Protein AF-A0A642FPG3-F1 (afdb_monomer_lite)

Secondary structure (DSSP, 8-state):
--TT-HHHHHHTT-SS-HHHHHHHHHHHHHHHHHHHTSHHHHTT-SPPPPSHHHHHT---------SSHHHHHHHHHHHHTT-

pLDDT: mean 87.33, std 9.43, range [51.12, 98.06]

InterPro domains:
  IPR035286 Protein of unknown function DUF5361 [PF17318] (16-51)

Structure (mmCIF, N/CA/C/O backbone):
data_AF-A0A642FPG3-F1
#
_entry.id   AF-A0A642FPG3-F1
#
loop_
_atom_site.group_PDB
_atom_site.id
_atom_site.type_symbol
_atom_site.label_atom_id
_atom_site.label_alt_id
_atom_site.label_comp_id
_atom_site.label_asym_id
_atom_site.label_entity_id
_atom_site.label_seq_id
_atom_site.pdbx_PDB_ins_code
_atom_site.Cartn_x
_atom_site.Cartn_y
_atom_site.Cartn_z
_atom_site.occupancy
_atom_site.B_iso_or_equiv
_atom_site.auth_seq_id
_atom_site.auth_comp_id
_atom_site.auth_asym_id
_atom_site.auth_atom_id
_atom_site.pdbx_PDB_model_num
ATOM 1 N N . LEU A 1 1 ? 18.202 1.709 -28.463 1.00 67.56 1 LEU A N 1
ATOM 2 C CA . LEU A 1 1 ? 17.159 2.283 -27.573 1.00 67.56 1 LEU A CA 1
ATOM 3 C C . LEU A 1 1 ? 17.152 1.527 -26.245 1.00 67.56 1 LEU A C 1
ATOM 5 O O . LEU A 1 1 ? 17.139 0.297 -26.312 1.00 67.56 1 LEU A O 1
ATOM 9 N N . LYS A 1 2 ? 17.162 2.221 -25.093 1.00 81.75 2 LYS A N 1
ATOM 10 C CA . LYS A 1 2 ? 17.076 1.589 -23.757 1.00 81.75 2 LYS A CA 1
ATOM 11 C C . LYS A 1 2 ? 15.846 0.687 -23.646 1.00 81.75 2 LYS A C 1
ATOM 13 O O . LYS A 1 2 ? 14.856 0.917 -24.335 1.00 81.75 2 LYS A O 1
ATOM 18 N N . GLU A 1 3 ? 15.923 -0.333 -22.808 1.00 73.19 3 GLU A N 1
ATOM 19 C CA . GLU A 1 3 ? 14.886 -1.362 -22.668 1.00 73.19 3 GLU A CA 1
ATOM 20 C C . GLU A 1 3 ? 13.566 -0.792 -22.127 1.00 73.19 3 GLU A C 1
ATOM 22 O O . GLU A 1 3 ? 12.502 -1.059 -22.676 1.00 73.19 3 GLU A O 1
ATOM 27 N N . ASN A 1 4 ? 13.657 0.143 -21.181 1.00 72.88 4 ASN A N 1
ATOM 28 C CA . ASN A 1 4 ? 12.542 0.917 -20.628 1.00 72.88 4 ASN A CA 1
ATOM 29 C C . ASN A 1 4 ? 12.168 2.169 -21.450 1.00 72.88 4 ASN A C 1
ATOM 31 O O . ASN A 1 4 ? 11.493 3.076 -20.962 1.00 72.88 4 ASN A O 1
ATOM 35 N N . ALA A 1 5 ? 12.619 2.281 -22.702 1.00 82.94 5 ALA A N 1
ATOM 36 C CA . ALA A 1 5 ? 12.195 3.389 -23.548 1.00 82.94 5 ALA A CA 1
ATOM 37 C C . ALA A 1 5 ? 10.683 3.298 -23.823 1.00 82.94 5 ALA A C 1
ATOM 39 O O . ALA A 1 5 ? 10.190 2.258 -24.262 1.00 82.94 5 ALA A O 1
ATOM 40 N N . ARG A 1 6 ? 9.956 4.415 -23.657 1.00 77.19 6 ARG A N 1
ATOM 41 C CA . ARG A 1 6 ? 8.483 4.479 -23.790 1.00 77.19 6 ARG A CA 1
ATOM 42 C C . ARG A 1 6 ? 7.936 3.830 -25.065 1.00 77.19 6 ARG A C 1
ATOM 44 O O . ARG A 1 6 ? 6.897 3.186 -25.015 1.00 77.19 6 ARG A O 1
ATOM 51 N N . ILE A 1 7 ? 8.622 3.976 -26.202 1.00 82.31 7 ILE A N 1
ATOM 52 C CA . ILE A 1 7 ? 8.195 3.369 -27.474 1.00 82.31 7 ILE A CA 1
ATOM 53 C C . ILE A 1 7 ? 8.329 1.839 -27.471 1.00 82.31 7 ILE A C 1
ATOM 55 O O . ILE A 1 7 ? 7.432 1.165 -27.962 1.00 82.31 7 ILE A O 1
ATOM 59 N N . LYS A 1 8 ? 9.387 1.281 -26.862 1.00 79.62 8 LYS A N 1
ATOM 60 C CA . LYS A 1 8 ? 9.559 -0.172 -26.706 1.00 79.62 8 LYS A CA 1
ATOM 61 C C . LYS A 1 8 ? 8.528 -0.745 -25.739 1.00 79.62 8 LYS A C 1
ATOM 63 O O . LYS A 1 8 ? 7.901 -1.747 -26.052 1.00 79.62 8 LYS A O 1
ATOM 68 N N . MET A 1 9 ? 8.294 -0.061 -24.621 1.00 83.56 9 MET A N 1
ATOM 69 C CA . MET A 1 9 ? 7.256 -0.434 -23.657 1.00 83.56 9 MET A CA 1
ATOM 70 C C . MET A 1 9 ? 5.857 -0.415 -24.287 1.00 83.56 9 MET A C 1
ATOM 72 O O . MET A 1 9 ? 5.107 -1.379 -24.155 1.00 83.56 9 MET A O 1
ATOM 76 N N . LYS A 1 10 ? 5.535 0.635 -25.059 1.00 80.81 10 LYS A N 1
ATOM 77 C CA . LYS A 1 10 ? 4.265 0.741 -25.789 1.00 80.81 10 LYS A CA 1
ATOM 78 C C . LYS A 1 10 ? 4.098 -0.375 -26.825 1.00 80.81 10 LYS A C 1
ATOM 80 O O . LYS A 1 10 ? 3.010 -0.928 -26.922 1.00 80.81 10 LYS A O 1
ATOM 85 N N . LEU A 1 11 ? 5.156 -0.716 -27.568 1.00 79.12 11 LEU A N 1
ATOM 86 C CA . LEU A 1 11 ? 5.150 -1.829 -28.528 1.00 79.12 11 LEU A CA 1
ATOM 87 C C . LEU A 1 11 ? 4.968 -3.193 -27.846 1.00 79.12 11 LEU A C 1
ATOM 89 O O . LEU A 1 11 ? 4.279 -4.048 -28.386 1.00 79.12 11 LEU A O 1
ATOM 93 N N . ALA A 1 12 ? 5.544 -3.383 -26.657 1.00 80.69 12 ALA A N 1
ATOM 94 C CA . ALA A 1 12 ? 5.413 -4.610 -25.871 1.00 80.69 12 ALA A CA 1
ATOM 95 C C . ALA A 1 12 ? 4.087 -4.710 -25.089 1.00 80.69 12 ALA A C 1
ATOM 97 O O . ALA A 1 12 ? 3.851 -5.710 -24.419 1.00 80.69 12 ALA A O 1
ATOM 98 N N . GLY A 1 13 ? 3.239 -3.674 -25.113 1.00 79.12 13 GLY A N 1
ATOM 99 C CA . GLY A 1 13 ? 2.016 -3.618 -24.304 1.00 79.12 13 GLY A CA 1
ATOM 100 C C . GLY A 1 13 ? 2.264 -3.493 -22.794 1.00 79.12 13 GLY A C 1
ATOM 101 O O . GLY A 1 13 ? 1.332 -3.619 -22.003 1.00 79.12 13 GLY A O 1
ATOM 102 N N . VAL A 1 14 ? 3.503 -3.219 -22.379 1.00 79.50 14 VAL A N 1
ATOM 103 C CA . VAL A 1 14 ? 3.903 -3.120 -20.972 1.00 79.50 14 VAL A CA 1
ATOM 104 C C . VAL A 1 14 ? 3.770 -1.669 -20.515 1.00 79.50 14 VAL A C 1
ATOM 106 O O . VAL A 1 14 ? 4.408 -0.774 -21.065 1.00 79.50 14 VAL A O 1
ATOM 109 N N . LYS A 1 15 ? 2.940 -1.417 -19.498 1.00 80.94 15 LYS A N 1
ATOM 110 C CA . LYS A 1 15 ? 2.727 -0.067 -18.939 1.00 80.94 15 LYS A CA 1
ATOM 111 C C . LYS A 1 15 ? 3.669 0.277 -17.784 1.00 80.94 15 LYS A C 1
ATOM 113 O O . LYS A 1 15 ? 3.908 1.455 -17.541 1.00 80.94 15 LYS A O 1
ATOM 118 N N . VAL A 1 16 ? 4.176 -0.739 -17.088 1.00 86.31 16 VAL A N 1
ATOM 119 C CA . VAL A 1 16 ? 4.925 -0.626 -15.830 1.00 86.31 16 VAL A CA 1
ATOM 120 C C . VAL A 1 16 ? 6.068 -1.639 -15.874 1.00 86.31 16 VAL A C 1
ATOM 122 O O . VAL A 1 16 ? 5.839 -2.789 -16.246 1.00 86.31 16 VAL A O 1
ATOM 125 N N . THR A 1 17 ? 7.293 -1.224 -15.554 1.00 89.44 17 THR A N 1
ATOM 126 C CA . THR A 1 17 ? 8.449 -2.136 -15.508 1.00 89.44 17 THR A CA 1
ATOM 127 C C . THR A 1 17 ? 8.486 -2.931 -14.198 1.00 89.44 17 THR A C 1
ATOM 129 O O . THR A 1 17 ? 7.836 -2.560 -13.222 1.00 89.44 17 THR A O 1
ATOM 132 N N . LEU A 1 18 ? 9.276 -4.010 -14.140 1.00 87.50 18 LEU A N 1
ATOM 133 C CA . LEU A 1 18 ? 9.518 -4.733 -12.883 1.00 87.50 18 LEU A CA 1
ATOM 134 C C . LEU A 1 18 ? 10.105 -3.810 -11.804 1.00 87.50 18 LEU A C 1
ATOM 136 O O . LEU A 1 18 ? 9.721 -3.889 -10.643 1.00 87.50 18 LEU A O 1
ATOM 140 N N . GLU A 1 19 ? 11.012 -2.917 -12.194 1.00 90.56 19 GLU A N 1
ATOM 141 C CA . GLU A 1 19 ? 11.641 -1.958 -11.287 1.00 90.56 19 GLU A CA 1
ATOM 142 C C . GLU A 1 19 ? 10.604 -0.978 -10.713 1.00 90.56 19 GLU A C 1
ATOM 144 O O . GLU A 1 19 ? 10.558 -0.776 -9.500 1.00 90.56 19 GLU A O 1
ATOM 149 N N . ASP A 1 20 ? 9.681 -0.477 -11.545 1.00 91.75 20 ASP A N 1
ATOM 150 C CA . ASP A 1 20 ? 8.548 0.342 -11.090 1.00 91.75 20 ASP A CA 1
ATOM 151 C C . ASP A 1 20 ? 7.642 -0.428 -10.113 1.00 91.75 20 ASP A C 1
ATOM 153 O O . ASP A 1 20 ? 7.205 0.130 -9.105 1.00 91.75 20 ASP A O 1
ATOM 157 N N . MET A 1 21 ? 7.365 -1.712 -10.384 1.00 92.81 21 MET A N 1
ATOM 158 C CA . MET A 1 21 ? 6.553 -2.558 -9.500 1.00 92.81 21 MET A CA 1
ATOM 159 C C . MET A 1 21 ? 7.220 -2.755 -8.136 1.00 92.81 21 MET A C 1
ATOM 161 O O . MET A 1 21 ? 6.558 -2.627 -7.105 1.00 92.81 21 MET A O 1
ATOM 165 N N . LEU A 1 22 ? 8.524 -3.042 -8.119 1.00 95.62 22 LEU A N 1
ATOM 166 C CA . LEU A 1 22 ? 9.292 -3.230 -6.888 1.00 95.62 22 LEU A CA 1
ATOM 167 C C . LEU A 1 22 ? 9.347 -1.938 -6.067 1.00 95.62 22 LEU A C 1
ATOM 169 O O . LEU A 1 22 ? 9.096 -1.968 -4.863 1.00 95.62 22 LEU A O 1
ATOM 173 N N . LEU A 1 23 ? 9.597 -0.796 -6.712 1.00 96.75 23 LEU A N 1
ATOM 174 C CA . LEU A 1 23 ? 9.612 0.510 -6.049 1.00 96.75 23 LEU A CA 1
ATOM 175 C C . LEU A 1 23 ? 8.239 0.879 -5.475 1.00 96.75 23 LEU A C 1
ATOM 177 O O . LEU A 1 23 ? 8.152 1.310 -4.324 1.00 96.75 23 LEU A O 1
ATOM 181 N N . ALA A 1 24 ? 7.164 0.680 -6.243 1.00 95.69 24 ALA A N 1
ATOM 182 C CA . ALA A 1 24 ? 5.803 0.934 -5.777 1.00 95.69 24 ALA A CA 1
ATOM 183 C C . ALA A 1 24 ? 5.419 0.021 -4.605 1.00 95.69 24 ALA A C 1
ATOM 185 O O . ALA A 1 24 ? 4.843 0.496 -3.630 1.00 95.69 24 ALA A O 1
ATOM 186 N N . SER A 1 25 ? 5.797 -1.260 -4.666 1.00 95.88 25 SER A N 1
ATOM 187 C CA . SER A 1 25 ? 5.588 -2.221 -3.580 1.00 95.88 25 SER A CA 1
ATOM 188 C C . SER A 1 25 ? 6.294 -1.785 -2.293 1.00 95.88 25 SER A C 1
ATOM 190 O O . SER A 1 25 ? 5.669 -1.688 -1.236 1.00 95.88 25 SER A O 1
ATOM 192 N N . ILE A 1 26 ? 7.580 -1.424 -2.380 1.00 98.06 26 ILE A N 1
ATOM 193 C CA . ILE A 1 26 ? 8.351 -0.928 -1.231 1.00 98.06 26 ILE A CA 1
ATOM 194 C C . ILE A 1 26 ? 7.697 0.328 -0.642 1.00 98.06 26 ILE A C 1
ATOM 196 O O . ILE A 1 26 ? 7.524 0.418 0.576 1.00 98.06 26 ILE A O 1
ATOM 200 N N . ALA A 1 27 ? 7.304 1.286 -1.486 1.00 97.50 27 ALA A N 1
ATOM 201 C CA . ALA A 1 27 ? 6.643 2.511 -1.045 1.00 97.50 27 ALA A CA 1
ATOM 202 C C . ALA A 1 27 ? 5.303 2.229 -0.340 1.00 97.50 27 ALA A C 1
ATOM 204 O O . ALA A 1 27 ? 5.056 2.770 0.742 1.00 97.50 27 ALA A O 1
ATOM 205 N N . ASP A 1 28 ? 4.470 1.352 -0.907 1.00 96.31 28 ASP A N 1
ATOM 206 C CA . ASP A 1 28 ? 3.173 0.968 -0.343 1.00 96.31 28 ASP A CA 1
ATOM 207 C C . ASP A 1 28 ? 3.320 0.307 1.024 1.00 96.31 28 ASP A C 1
ATOM 209 O O . ASP A 1 28 ? 2.666 0.717 1.988 1.00 96.31 28 ASP A O 1
ATOM 213 N N . HIS A 1 29 ? 4.220 -0.671 1.134 1.00 96.75 29 HIS A N 1
ATOM 214 C CA . HIS A 1 29 ? 4.477 -1.360 2.393 1.00 96.75 29 HIS A CA 1
ATOM 215 C C . HIS A 1 29 ? 5.052 -0.416 3.450 1.00 96.75 29 HIS A C 1
ATOM 217 O O . HIS A 1 29 ? 4.579 -0.412 4.586 1.00 96.75 29 HIS A O 1
ATOM 223 N N . THR A 1 30 ? 6.002 0.444 3.083 1.00 98.00 30 THR A N 1
ATOM 224 C CA . THR A 1 30 ? 6.622 1.394 4.021 1.00 98.00 30 THR A CA 1
ATOM 225 C C . THR A 1 30 ? 5.603 2.395 4.563 1.00 98.00 30 THR A C 1
ATOM 227 O O . THR A 1 30 ? 5.544 2.657 5.770 1.00 98.00 30 THR A O 1
ATOM 230 N N . LYS A 1 31 ? 4.750 2.929 3.684 1.00 96.69 31 LYS A N 1
ATOM 231 C CA . LYS A 1 31 ? 3.698 3.879 4.055 1.00 96.69 31 LYS A CA 1
ATOM 232 C C . LYS A 1 31 ? 2.639 3.222 4.937 1.00 96.69 31 LYS A C 1
ATOM 234 O O . LYS A 1 31 ? 2.209 3.823 5.920 1.00 96.69 31 LYS A O 1
ATOM 239 N N . LEU A 1 32 ? 2.245 1.989 4.616 1.00 96.38 32 LEU A N 1
ATOM 240 C CA . LEU A 1 32 ? 1.295 1.220 5.414 1.00 96.38 32 LEU A CA 1
ATOM 241 C C . LEU A 1 32 ? 1.844 0.913 6.813 1.00 96.38 32 LEU A C 1
ATOM 243 O O . LEU A 1 32 ? 1.145 1.160 7.791 1.00 96.38 32 LEU A O 1
ATOM 247 N N . LEU A 1 33 ? 3.083 0.421 6.914 1.00 97.88 33 LEU A N 1
ATOM 248 C CA . LEU A 1 33 ? 3.729 0.100 8.193 1.00 97.88 33 LEU A CA 1
ATOM 249 C C . LEU A 1 33 ? 3.899 1.339 9.075 1.00 97.88 33 LEU A C 1
ATOM 251 O O . LEU A 1 33 ? 3.687 1.277 10.284 1.00 97.88 33 LEU A O 1
ATOM 255 N N . THR A 1 34 ? 4.247 2.477 8.474 1.00 97.69 34 THR A N 1
ATOM 256 C CA . THR A 1 34 ? 4.314 3.755 9.194 1.00 97.69 34 THR A CA 1
ATOM 257 C C . THR A 1 34 ? 2.934 4.163 9.704 1.00 97.69 34 THR A C 1
ATOM 259 O O . THR A 1 34 ? 2.787 4.504 10.872 1.00 97.69 34 THR A O 1
ATOM 262 N N . TRP A 1 35 ? 1.900 4.076 8.860 1.00 97.62 35 TRP A N 1
ATOM 263 C CA . TRP A 1 35 ? 0.532 4.406 9.259 1.00 97.62 35 TRP A CA 1
ATOM 264 C C . TRP A 1 35 ? 0.013 3.496 10.377 1.00 97.62 35 TRP A C 1
ATOM 266 O O . TRP A 1 35 ? -0.578 4.005 11.323 1.00 97.62 35 TRP A O 1
ATOM 276 N N . MET A 1 36 ? 0.280 2.186 10.327 1.00 96.50 36 MET A N 1
ATOM 277 C CA . MET A 1 36 ? -0.145 1.213 11.350 1.00 96.50 36 MET A CA 1
ATOM 278 C C . MET A 1 36 ? 0.324 1.565 12.770 1.00 96.50 36 MET A C 1
ATOM 280 O O . MET A 1 36 ? -0.293 1.133 13.738 1.00 96.50 36 MET A O 1
ATOM 284 N N . GLN A 1 37 ? 1.381 2.367 12.897 1.00 97.38 37 GLN A N 1
ATOM 285 C CA . GLN A 1 37 ? 1.934 2.816 14.176 1.00 97.38 37 GLN A CA 1
ATOM 286 C C . GLN A 1 37 ? 1.317 4.137 14.679 1.00 97.38 37 GLN A C 1
ATOM 288 O O . GLN A 1 37 ? 1.790 4.702 15.660 1.00 97.38 37 GLN A O 1
ATOM 293 N N . THR A 1 38 ? 0.275 4.654 14.020 1.00 97.00 38 THR A N 1
ATOM 294 C CA . THR A 1 38 ? -0.364 5.937 14.357 1.00 97.00 38 THR A CA 1
ATOM 295 C C . THR A 1 38 ? -1.703 5.768 15.080 1.00 97.00 38 THR A C 1
ATOM 297 O O . THR A 1 38 ? -2.388 4.752 14.949 1.00 97.00 38 THR A O 1
ATOM 300 N N . GLU A 1 39 ? -2.138 6.817 15.784 1.00 97.00 39 GLU A N 1
ATOM 301 C CA . GLU A 1 39 ? -3.494 6.898 16.353 1.00 97.00 39 GLU A CA 1
ATOM 302 C C . GLU A 1 39 ? -4.592 6.880 15.281 1.00 97.00 39 GLU A C 1
ATOM 304 O O . GLU A 1 39 ? -5.692 6.378 15.522 1.00 97.00 39 GLU A O 1
ATOM 309 N N . ASP A 1 40 ? -4.291 7.378 14.081 1.00 94.19 40 ASP A N 1
ATOM 310 C CA . ASP A 1 40 ? -5.197 7.298 12.939 1.00 94.19 40 ASP A CA 1
ATOM 311 C C . ASP A 1 40 ? -5.473 5.841 12.565 1.00 94.19 40 ASP A C 1
ATOM 313 O O . ASP A 1 40 ? -6.632 5.479 12.369 1.00 94.19 40 ASP A O 1
ATOM 317 N N . ALA A 1 41 ? -4.454 4.975 12.567 1.00 92.44 41 ALA A N 1
ATOM 318 C CA . ALA A 1 41 ? -4.657 3.550 12.326 1.00 92.44 41 ALA A CA 1
ATOM 319 C C . ALA A 1 41 ? -5.501 2.872 13.401 1.00 92.44 41 ALA A C 1
ATOM 321 O O . ALA A 1 41 ? -6.386 2.088 13.061 1.00 92.44 41 ALA A O 1
ATOM 322 N N . ARG A 1 42 ? -5.303 3.221 14.679 1.00 89.94 42 ARG A N 1
ATOM 323 C CA . ARG A 1 42 ? -6.138 2.703 15.779 1.00 89.94 42 ARG A CA 1
ATOM 324 C C . ARG A 1 42 ? -7.612 3.069 15.613 1.00 89.94 42 ARG A C 1
ATOM 326 O O . ARG A 1 42 ? -8.477 2.309 16.027 1.00 89.94 42 ARG A O 1
ATOM 333 N N . LYS A 1 43 ? -7.888 4.222 15.001 1.00 90.50 43 LYS A N 1
ATOM 334 C CA . LYS A 1 43 ? -9.242 4.724 14.721 1.00 90.50 43 LYS A CA 1
ATOM 335 C C . LYS A 1 43 ? -9.727 4.396 13.305 1.00 90.50 43 LYS A C 1
ATOM 337 O O . LYS A 1 43 ? -10.780 4.885 12.909 1.00 90.50 43 LYS A O 1
ATOM 342 N N . GLY A 1 44 ? -8.955 3.644 12.517 1.00 87.88 44 GLY A N 1
ATOM 343 C CA . GLY A 1 44 ? -9.282 3.317 11.125 1.00 87.88 44 GLY A CA 1
ATOM 344 C C . GLY A 1 44 ? -9.325 4.518 10.168 1.00 87.88 44 GLY A C 1
ATOM 345 O O . GLY A 1 44 ? -9.913 4.429 9.093 1.00 87.88 44 GLY A O 1
ATOM 346 N N . ARG A 1 45 ? -8.720 5.654 10.526 1.00 90.19 45 ARG A N 1
ATOM 347 C CA . ARG A 1 45 ? -8.758 6.904 9.752 1.00 90.19 45 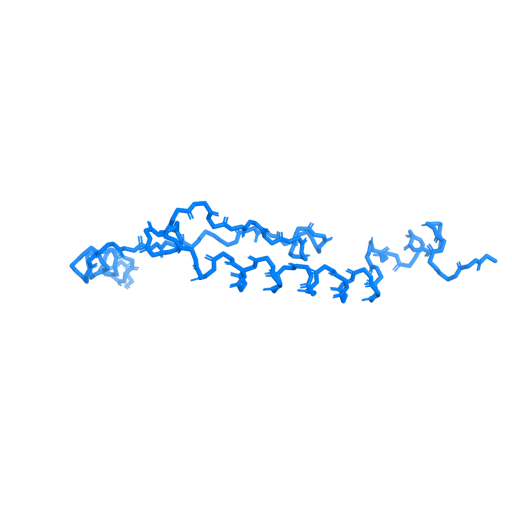ARG A CA 1
ATOM 348 C C . ARG A 1 45 ? -7.536 7.049 8.856 1.00 90.19 45 ARG A C 1
ATOM 350 O O . ARG A 1 45 ? -6.470 6.509 9.137 1.00 90.19 45 ARG A O 1
ATOM 357 N N . ASN A 1 46 ? -7.693 7.811 7.774 1.00 91.12 46 ASN A N 1
ATOM 358 C CA . ASN A 1 46 ? -6.598 8.235 6.894 1.00 91.12 46 ASN A CA 1
ATOM 359 C C . ASN A 1 46 ? -5.703 7.090 6.386 1.00 91.12 46 ASN A C 1
ATOM 361 O O . ASN A 1 46 ? -4.501 7.280 6.187 1.00 91.12 46 ASN A O 1
ATOM 365 N N . ARG A 1 47 ? -6.278 5.898 6.161 1.00 91.44 47 ARG A N 1
ATOM 366 C CA . ARG A 1 47 ? -5.528 4.758 5.626 1.00 91.44 47 ARG A CA 1
ATOM 367 C C . ARG A 1 47 ? -4.882 5.147 4.290 1.00 91.44 47 ARG A C 1
ATOM 369 O O . ARG A 1 47 ? -5.573 5.656 3.403 1.00 91.44 47 ARG A O 1
ATOM 376 N N . PRO A 1 48 ? -3.571 4.923 4.116 1.00 93.31 48 PRO A N 1
ATOM 377 C CA . PRO A 1 48 ? -2.886 5.323 2.904 1.00 93.31 48 PRO A CA 1
ATOM 378 C C . PRO A 1 48 ? -3.357 4.500 1.703 1.00 93.31 48 PRO A C 1
ATOM 380 O O . PRO A 1 48 ? -3.427 3.275 1.766 1.00 93.31 48 PRO A O 1
ATOM 383 N N . LYS A 1 49 ? -3.618 5.189 0.587 1.00 91.00 49 LYS A N 1
ATOM 384 C CA . LYS A 1 49 ? -3.854 4.553 -0.716 1.00 91.00 49 LYS A CA 1
ATOM 385 C C . LYS A 1 49 ? -2.590 3.862 -1.221 1.00 91.00 49 LYS A C 1
ATOM 387 O O . LYS A 1 49 ? -1.499 4.419 -1.048 1.00 91.00 49 LYS A O 1
ATOM 392 N N . THR A 1 50 ? -2.773 2.714 -1.867 1.00 91.44 50 THR A N 1
ATOM 393 C CA . THR A 1 50 ? -1.715 1.922 -2.503 1.00 91.44 50 THR A CA 1
ATOM 394 C C . THR A 1 50 ? -1.470 2.381 -3.943 1.00 91.44 50 THR A C 1
ATOM 396 O O . THR A 1 50 ? -2.387 2.728 -4.690 1.00 91.44 50 THR A O 1
ATOM 399 N N . ILE A 1 51 ? -0.202 2.436 -4.327 1.00 94.06 51 ILE A N 1
ATOM 400 C CA . ILE A 1 51 ? 0.315 2.901 -5.609 1.00 94.06 51 ILE A CA 1
ATOM 401 C C . ILE A 1 51 ? 0.319 1.746 -6.607 1.00 94.06 51 ILE A C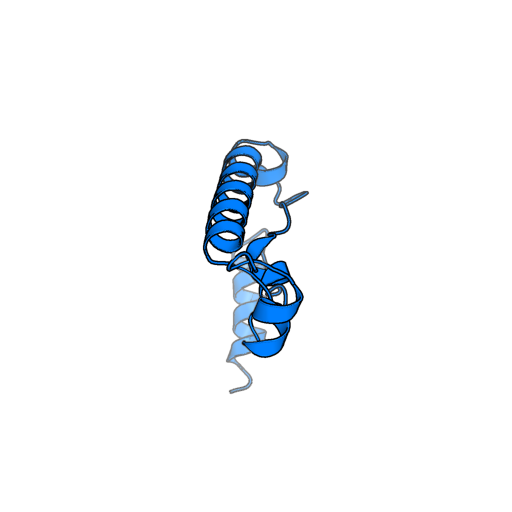 1
ATOM 403 O O . ILE A 1 51 ? -0.117 1.934 -7.742 1.00 94.06 51 ILE A O 1
ATOM 407 N N . LEU A 1 52 ? 0.779 0.559 -6.199 1.00 92.62 52 LEU A N 1
ATOM 408 C CA . LEU A 1 52 ? 0.992 -0.569 -7.106 1.00 92.62 52 LEU A CA 1
ATOM 409 C C . LEU A 1 52 ? -0.298 -1.019 -7.818 1.00 92.62 52 LEU A C 1
ATOM 411 O O . LEU A 1 52 ? -0.282 -1.045 -9.049 1.00 92.62 52 LEU A O 1
ATOM 415 N N . PRO A 1 53 ? -1.434 -1.274 -7.136 1.00 90.62 53 PRO A N 1
ATOM 416 C CA . PRO A 1 53 ? -2.677 -1.649 -7.820 1.00 90.62 53 PRO A CA 1
ATOM 417 C C . PRO A 1 53 ? -3.115 -0.581 -8.829 1.00 90.62 53 PRO A C 1
ATOM 419 O O . PRO A 1 53 ? -3.509 -0.884 -9.952 1.00 90.62 53 PRO A O 1
ATOM 422 N N . ARG A 1 54 ? -2.937 0.697 -8.476 1.00 89.56 54 ARG A N 1
ATOM 423 C CA . ARG A 1 54 ? -3.280 1.827 -9.343 1.00 89.56 54 ARG A CA 1
ATOM 424 C C . ARG A 1 54 ? -2.379 1.921 -10.576 1.00 89.56 54 ARG A C 1
ATOM 426 O O . ARG A 1 54 ? -2.861 2.291 -11.643 1.00 89.56 54 ARG A O 1
ATOM 433 N N . LEU A 1 55 ? -1.096 1.576 -10.446 1.00 89.94 55 LEU A N 1
ATOM 434 C CA . LEU A 1 55 ? -0.168 1.459 -11.576 1.00 89.94 55 LEU A CA 1
ATOM 435 C C . LEU A 1 55 ? -0.545 0.297 -12.503 1.00 89.94 55 LEU A C 1
ATOM 437 O O . LEU A 1 55 ? -0.448 0.433 -13.722 1.00 89.94 55 LEU A O 1
ATOM 441 N N . LEU A 1 56 ? -1.010 -0.817 -11.935 1.00 89.19 56 LEU A N 1
ATOM 442 C CA . LEU A 1 56 ? -1.476 -1.987 -12.684 1.00 89.19 56 LEU A CA 1
ATOM 443 C C . LEU A 1 56 ? -2.865 -1.787 -13.314 1.00 89.19 56 LEU A C 1
ATOM 445 O O . LEU A 1 56 ? -3.269 -2.568 -14.172 1.00 89.19 56 LEU A O 1
ATOM 449 N N . GLY A 1 57 ? -3.570 -0.711 -12.952 1.00 87.00 57 GLY A N 1
ATOM 450 C CA . GLY A 1 57 ? -4.935 -0.447 -13.406 1.00 87.00 57 GLY A CA 1
ATOM 451 C C . GLY A 1 57 ? -5.978 -1.321 -12.710 1.00 87.00 57 GLY A C 1
ATOM 452 O O . GLY A 1 57 ? -7.074 -1.488 -13.237 1.00 87.00 57 GLY A O 1
ATOM 453 N N . GLU A 1 58 ? -5.643 -1.881 -11.549 1.00 85.75 58 GLU A N 1
ATOM 454 C CA . GLU A 1 58 ? -6.577 -2.604 -10.697 1.00 85.75 58 GLU A CA 1
ATOM 455 C C . GLU A 1 58 ? -7.485 -1.620 -9.953 1.00 85.75 58 GLU A C 1
ATOM 457 O O . GLU A 1 58 ? -7.049 -0.559 -9.489 1.00 85.75 58 GLU A O 1
ATOM 462 N N . GLU A 1 59 ? -8.764 -1.974 -9.824 1.00 76.00 59 GLU A N 1
ATOM 463 C CA . GLU A 1 59 ? -9.696 -1.197 -9.014 1.00 76.00 59 GLU A CA 1
ATOM 464 C C . GLU A 1 59 ? -9.394 -1.364 -7.521 1.00 76.00 59 GLU A C 1
ATOM 466 O O . GLU A 1 59 ? -9.106 -2.457 -7.024 1.00 76.00 59 GLU A O 1
ATOM 471 N N . GLU A 1 60 ? -9.484 -0.256 -6.786 1.00 69.69 60 GLU A N 1
ATOM 472 C CA . GLU A 1 60 ? -9.315 -0.252 -5.338 1.00 69.69 60 GLU A CA 1
ATOM 473 C C . GLU A 1 60 ? -10.464 -1.060 -4.714 1.00 69.69 60 GLU A C 1
ATOM 475 O O . GLU A 1 60 ? -11.637 -0.684 -4.804 1.00 69.69 60 GLU A O 1
ATOM 480 N N . ARG A 1 61 ? -10.139 -2.206 -4.103 1.00 70.25 61 ARG A N 1
ATOM 481 C CA . ARG A 1 61 ? -11.146 -3.040 -3.437 1.00 70.25 61 ARG A CA 1
ATOM 482 C C . ARG A 1 61 ? -11.789 -2.227 -2.318 1.00 70.25 61 ARG A C 1
ATOM 484 O O . ARG A 1 61 ? -11.094 -1.743 -1.424 1.00 70.25 61 ARG A O 1
ATOM 491 N N . LYS A 1 62 ? -13.118 -2.113 -2.340 1.00 68.50 62 LYS A N 1
ATOM 492 C CA . LYS A 1 62 ? -13.872 -1.522 -1.231 1.00 68.50 62 LYS A CA 1
ATOM 493 C C . LYS A 1 62 ? -13.747 -2.441 -0.019 1.00 68.50 62 LYS A C 1
ATOM 495 O O . LYS A 1 62 ? -14.389 -3.485 0.041 1.00 68.50 62 LYS A O 1
ATOM 500 N N . ILE A 1 63 ? -12.891 -2.062 0.923 1.00 72.12 63 ILE A N 1
ATOM 501 C CA . ILE A 1 63 ? -12.802 -2.722 2.224 1.00 72.12 63 ILE A CA 1
ATOM 502 C C . ILE A 1 63 ? -13.939 -2.173 3.082 1.00 72.12 63 ILE A C 1
ATOM 504 O O . ILE A 1 63 ? -14.023 -0.965 3.297 1.00 72.12 63 ILE A O 1
ATOM 508 N N . ILE A 1 64 ? -14.808 -3.064 3.552 1.00 76.94 64 ILE A N 1
ATOM 509 C CA . ILE A 1 64 ? -15.820 -2.751 4.560 1.00 76.94 64 ILE A CA 1
ATOM 510 C C . ILE A 1 64 ? -15.209 -3.094 5.922 1.00 76.94 64 ILE A C 1
ATOM 512 O O . ILE A 1 64 ? -14.687 -4.193 6.104 1.00 76.94 64 ILE A O 1
ATOM 516 N N . SER A 1 65 ? -15.232 -2.143 6.852 1.00 76.19 65 SER A N 1
ATOM 517 C CA . SER A 1 65 ? -14.808 -2.324 8.243 1.00 76.19 65 SER A CA 1
ATOM 518 C C . SER A 1 65 ? -15.975 -2.029 9.178 1.00 76.19 65 SER 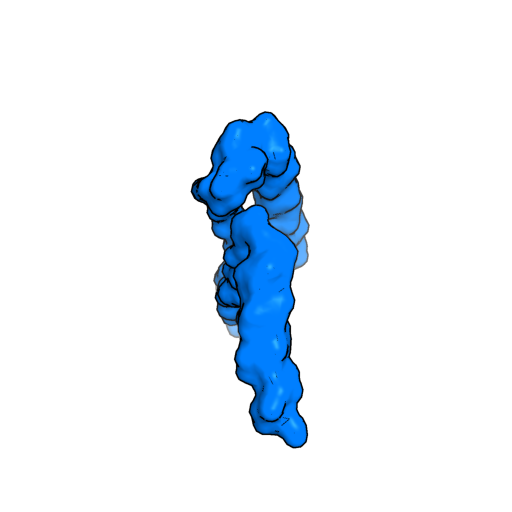A C 1
ATOM 520 O O . SER A 1 65 ? -16.80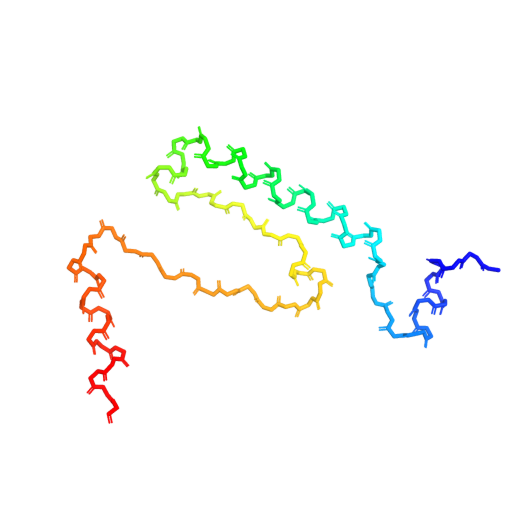5 -1.182 8.854 1.00 76.19 65 SER A O 1
ATOM 522 N N . PHE A 1 66 ? -15.999 -2.683 10.335 1.00 84.50 66 PHE A N 1
ATOM 523 C CA . PHE A 1 66 ? -17.050 -2.544 11.342 1.00 84.50 66 PHE A CA 1
ATOM 524 C C . PHE A 1 66 ? -16.430 -2.147 12.678 1.00 84.50 66 PHE A C 1
ATOM 526 O O . PHE A 1 66 ? -15.323 -2.593 12.993 1.00 84.50 66 PHE A O 1
ATOM 533 N N . GLU A 1 67 ? -17.122 -1.311 13.450 1.00 82.00 67 GLU A N 1
ATOM 534 C CA . GLU A 1 67 ? -16.658 -0.899 14.779 1.00 82.00 67 GLU A CA 1
ATOM 535 C C . GLU A 1 67 ? -16.956 -1.974 15.832 1.00 82.00 67 GLU A C 1
ATOM 537 O O . GLU A 1 67 ? -16.245 -2.081 16.833 1.00 82.00 67 GLU A O 1
ATOM 542 N N . THR A 1 68 ? -17.976 -2.807 15.595 1.00 88.81 68 THR A N 1
ATOM 543 C CA . THR A 1 68 ? -18.392 -3.874 16.513 1.00 88.81 68 THR A CA 1
ATOM 544 C C . THR A 1 68 ? -18.642 -5.201 15.798 1.00 88.81 68 THR A C 1
ATOM 546 O O . THR A 1 68 ? -18.911 -5.256 14.597 1.00 88.81 68 THR A O 1
ATOM 549 N N . GLY A 1 69 ? -18.595 -6.297 16.563 1.00 88.31 69 GLY A N 1
ATOM 550 C CA . GLY A 1 69 ? -18.978 -7.617 16.058 1.00 88.31 69 GLY A CA 1
ATOM 551 C C . GLY A 1 69 ? -20.452 -7.693 15.644 1.00 88.31 69 GLY A C 1
ATOM 552 O O . GLY A 1 69 ? -20.778 -8.389 14.693 1.00 88.31 69 GLY A O 1
ATOM 553 N N . GLU A 1 70 ? -21.340 -6.936 16.295 1.00 93.31 70 GLU A N 1
ATOM 554 C CA . GLU A 1 70 ? -22.769 -6.911 15.956 1.00 93.31 70 GLU A CA 1
ATOM 555 C C . GLU A 1 70 ? -23.026 -6.287 14.577 1.00 93.31 70 GLU A C 1
ATOM 557 O O . GLU A 1 70 ? -23.813 -6.816 13.790 1.00 93.31 70 GLU A O 1
ATOM 562 N N . GLU A 1 71 ? -22.330 -5.193 14.254 1.00 92.50 71 GLU A N 1
ATOM 563 C CA . GLU A 1 71 ? -22.390 -4.579 12.924 1.00 92.50 71 GLU A CA 1
ATOM 564 C C . GLU A 1 71 ? -21.917 -5.544 11.833 1.00 92.50 71 GLU A C 1
ATOM 566 O O . GLU A 1 71 ? -22.566 -5.657 10.790 1.00 92.50 71 GLU A O 1
ATOM 571 N N . PHE A 1 72 ? -20.827 -6.271 12.101 1.00 91.81 72 PHE A N 1
ATOM 572 C CA . PHE A 1 72 ? -20.335 -7.314 11.207 1.00 91.81 72 PHE A CA 1
ATOM 573 C C . PHE A 1 72 ? -21.385 -8.410 11.003 1.00 91.81 72 PHE A C 1
ATOM 575 O O . PHE A 1 72 ? -21.724 -8.712 9.863 1.00 91.81 72 PHE A O 1
ATOM 582 N N . GLU A 1 73 ? -21.936 -8.973 12.081 1.00 93.75 73 GLU A N 1
ATOM 583 C CA . GLU A 1 73 ? -22.925 -10.057 12.016 1.00 93.75 73 GLU A CA 1
ATOM 584 C C . GLU A 1 73 ? -24.184 -9.644 11.246 1.00 93.75 73 GLU A C 1
ATOM 586 O O . GLU A 1 73 ? -24.720 -10.409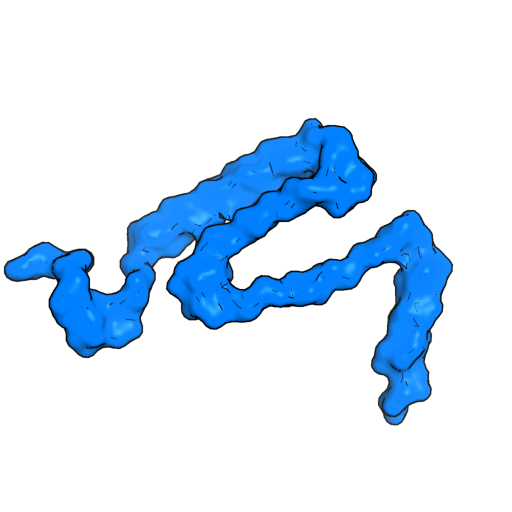 10.443 1.00 93.75 73 GLU A O 1
ATOM 591 N N . LYS A 1 74 ? -24.650 -8.406 11.442 1.00 94.06 74 LYS A N 1
ATOM 592 C CA . LYS A 1 74 ? -25.807 -7.866 10.721 1.00 94.06 74 LYS A CA 1
ATOM 593 C C . LYS A 1 74 ? -25.544 -7.759 9.219 1.00 94.06 74 LYS A C 1
ATOM 595 O O . LYS A 1 74 ? -26.398 -8.146 8.418 1.00 94.06 74 LYS A O 1
ATOM 600 N N . GLU A 1 75 ? -24.382 -7.240 8.831 1.00 91.44 75 GLU A N 1
ATOM 601 C CA . GLU A 1 75 ? -24.009 -7.123 7.420 1.00 91.44 75 GLU A CA 1
ATOM 602 C C . GLU A 1 75 ? -23.717 -8.494 6.795 1.00 91.44 75 GLU A C 1
ATOM 604 O O . GLU A 1 75 ? -24.118 -8.759 5.661 1.00 91.44 75 GLU A O 1
ATOM 609 N N . TRP A 1 76 ? -23.103 -9.402 7.552 1.00 90.81 76 TRP A N 1
ATOM 610 C CA . TRP A 1 76 ? -22.854 -10.781 7.146 1.00 90.81 76 TRP A CA 1
ATOM 611 C C . TRP A 1 76 ? -24.155 -11.525 6.840 1.00 90.81 76 TRP A C 1
ATOM 613 O O . TRP A 1 76 ? -24.292 -12.104 5.759 1.00 90.81 76 TRP A O 1
ATOM 623 N N . LYS A 1 77 ? -25.151 -11.441 7.731 1.00 94.44 77 LYS A N 1
ATOM 624 C CA . LYS A 1 77 ? -26.495 -11.988 7.491 1.00 94.44 77 LYS A CA 1
ATOM 625 C C . LYS A 1 77 ? -27.134 -11.385 6.244 1.00 94.44 77 LYS A C 1
ATOM 627 O O . LYS A 1 77 ? -27.581 -12.123 5.375 1.00 94.44 77 LYS A O 1
ATOM 632 N N . ARG A 1 78 ? -27.080 -10.057 6.071 1.00 91.31 78 ARG A N 1
ATOM 633 C CA . ARG A 1 78 ? -27.613 -9.376 4.872 1.00 91.31 78 ARG A CA 1
ATOM 634 C C . ARG A 1 78 ? -27.017 -9.918 3.566 1.00 91.31 78 ARG A C 1
ATOM 636 O O . ARG A 1 78 ?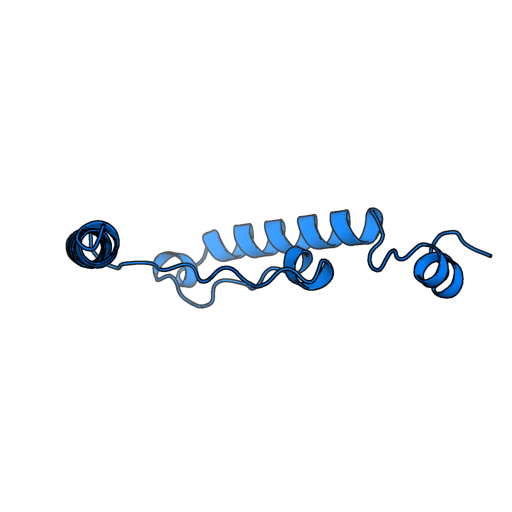 -27.723 -9.982 2.557 1.00 91.31 78 ARG A O 1
ATOM 643 N N . LEU A 1 79 ? -25.723 -10.239 3.567 1.00 89.94 79 LEU A N 1
ATOM 644 C CA . LEU A 1 79 ? -25.000 -10.741 2.397 1.00 89.94 79 LEU A CA 1
ATOM 645 C C . LEU A 1 79 ? -25.239 -12.233 2.134 1.00 89.94 79 LEU A C 1
ATOM 647 O O . LEU A 1 79 ? -25.193 -12.643 0.977 1.00 89.94 79 LEU A O 1
ATOM 651 N N . THR A 1 80 ? -25.487 -13.029 3.176 1.00 92.19 80 THR A N 1
ATOM 652 C CA . THR A 1 80 ? -25.549 -14.498 3.085 1.00 92.19 80 THR A CA 1
ATOM 653 C C . THR A 1 80 ? -26.968 -15.070 3.106 1.00 92.19 80 THR A C 1
ATOM 655 O O . THR A 1 80 ? -27.193 -16.105 2.494 1.00 92.19 80 THR A O 1
ATOM 658 N N . GLU A 1 81 ? -27.952 -14.391 3.705 1.00 82.12 81 GLU A N 1
ATOM 659 C CA . GLU A 1 81 ? -29.348 -14.867 3.807 1.00 82.12 81 GLU A CA 1
ATOM 660 C C . GLU A 1 81 ? -30.167 -14.712 2.508 1.00 82.12 81 GLU A C 1
ATOM 662 O O . GLU A 1 81 ? -31.332 -15.098 2.459 1.00 82.12 81 GLU A O 1
ATOM 667 N N . LYS A 1 82 ? -29.594 -14.134 1.443 1.00 59.84 82 LYS A N 1
ATOM 668 C CA . LYS A 1 82 ? -30.242 -14.009 0.120 1.00 59.84 82 LYS A CA 1
ATOM 669 C C . LYS A 1 82 ? -29.791 -15.054 -0.912 1.00 59.84 82 LYS A C 1
ATOM 671 O O . LYS A 1 82 ? -30.146 -14.910 -2.083 1.00 59.84 82 LYS A O 1
ATOM 676 N N . GLY A 1 83 ? -29.008 -16.053 -0.503 1.00 51.12 83 GLY A N 1
ATOM 677 C CA . GLY A 1 83 ? -28.691 -17.245 -1.301 1.00 51.12 83 GLY A CA 1
ATOM 678 C C . GLY A 1 83 ? -29.543 -18.427 -0.874 1.00 51.12 83 GLY A C 1
ATOM 679 O O . GLY A 1 83 ? -29.917 -19.212 -1.770 1.00 51.12 83 GLY A O 1
#

Foldseek 3Di:
DDCPDPVNCVVVVHQADPVRLVVQVVVQVVLQVVVCPDPCVVVVHPRDDGDNCVSVVHDDDPDDDDPDPVVVVVVVCVVPVVD

Radius of gyration: 19.03 Å; chains: 1; bounding box: 47×26×45 Å

Sequence (83 aa):
LKENARIKMKLAGVKVTLEDMLLASIADHTKLLTWMQTEDARKGRNRPKTILPRLLGEEERKIISFETGEEFEKEWKRLTEKG

Organism: Bacteroides fragilis (NCBI:txid817)